Protein AF-A0A074XGQ3-F1 (afdb_monomer)

Secondary structure (DSSP, 8-state):
-------EEE---S-TTTTSHHHHHHHHHTTEEEPS-PPTT-GGG-GGGG-

Solvent-accessible surface area (backbone atoms only — not comparable to full-atom values): 3432 Å² total; per-residue (Å²): 133,85,77,80,81,72,70,45,75,46,80,63,71,71,52,68,70,67,69,30,70,69,43,52,49,51,36,56,77,68,55,41,46,65,60,80,82,50,66,75,96,48,63,92,77,42,74,72,79,79,110

Organism: NCBI:txid1043002

Foldseek 3Di:
DDDPPPAAEDEDAPDPVCVDPVNVVVCVVSSHDYDPDDDHPCVVVPVVVVD

pLDDT: mean 83.97, std 12.81, range [41.59, 95.69]

Nearest PDB structures (foldseek):
  8fnp-assembly1_G  TM=7.357E-01  e=1.159E+00  Homo sapiens
  1qs4-assembly1_B  TM=6.566E-01  e=7.589E-01  Human immunodeficiency virus 1
  6voy-assembly1_D  TM=6.100E-01  e=4.970E-01  Saccharolobus solfataricus P2
  5t3a-assembly1_A-2  TM=6.809E-01  e=1.243E+00  Visna-maedi virus
  3hpg-assembly2_F  TM=6.089E-01  e=1.334E+00  Visna/maedi virus EV1 KV1772

InterPro domains:
  IPR036397 Ribonuclease H superfamily [G3DSA:3.30.420.10] (9-51)
  IPR038717 Tc1-like transposase, DDE domain [PF13358] (13-51)

Sequence (51 aa):
MFREHTARLGSCDGASMHTSREARRLIRDLHMTILPDWPPSSPNLNPIENV

Mean predicted aligned error: 6.44 Å

Structure (mmCIF, N/CA/C/O backbone):
data_AF-A0A074XGQ3-F1
#
_entry.id   AF-A0A074XGQ3-F1
#
loop_
_atom_site.group_PDB
_atom_site.id
_atom_site.type_symbol
_atom_site.label_atom_id
_atom_site.label_alt_id
_atom_site.label_comp_id
_atom_site.label_asym_id
_atom_site.label_entity_id
_atom_site.label_seq_id
_atom_site.pdbx_PDB_ins_code
_atom_site.Cartn_x
_atom_site.Cartn_y
_atom_site.Cartn_z
_atom_site.occupancy
_atom_site.B_iso_or_equiv
_atom_site.auth_seq_id
_atom_site.auth_comp_id
_atom_site.auth_asym_id
_atom_site.auth_atom_id
_atom_site.pdbx_PDB_model_num
ATOM 1 N N . MET A 1 1 ? -11.137 -21.240 22.625 1.00 41.59 1 MET A N 1
ATOM 2 C CA . MET A 1 1 ? -10.785 -21.082 21.199 1.00 41.59 1 MET A CA 1
ATOM 3 C C . MET A 1 1 ? -10.146 -19.716 21.027 1.00 41.59 1 MET A C 1
ATOM 5 O O . MET A 1 1 ? -10.862 -18.726 20.960 1.00 41.59 1 MET A O 1
ATOM 9 N N . PHE A 1 2 ? -8.818 -19.645 21.052 1.00 44.59 2 PHE A N 1
ATOM 10 C CA . PHE A 1 2 ? -8.113 -18.407 20.737 1.00 44.59 2 PHE A CA 1
ATOM 11 C C . PHE A 1 2 ? -8.138 -18.255 19.216 1.00 44.59 2 PHE A C 1
ATOM 13 O O . PHE A 1 2 ? -7.521 -19.041 18.506 1.00 44.59 2 PHE A O 1
ATOM 20 N N . ARG A 1 3 ? -8.932 -17.309 18.707 1.00 51.81 3 ARG A N 1
ATOM 21 C CA . ARG A 1 3 ? -8.773 -16.848 17.328 1.00 51.81 3 ARG A CA 1
ATOM 22 C C . ARG A 1 3 ? -7.457 -16.088 17.295 1.00 51.81 3 ARG A C 1
ATOM 24 O O . ARG A 1 3 ? -7.365 -15.008 17.873 1.00 51.81 3 ARG A O 1
ATOM 31 N N . GLU A 1 4 ? -6.445 -16.670 16.670 1.00 56.78 4 GLU A N 1
ATOM 32 C CA . GLU A 1 4 ? -5.238 -15.943 16.306 1.00 56.78 4 GLU A CA 1
ATOM 33 C C . GLU A 1 4 ? -5.666 -14.799 15.381 1.00 56.78 4 GLU A C 1
ATOM 35 O O . GLU A 1 4 ? -6.040 -15.005 14.228 1.00 56.78 4 GLU A O 1
ATO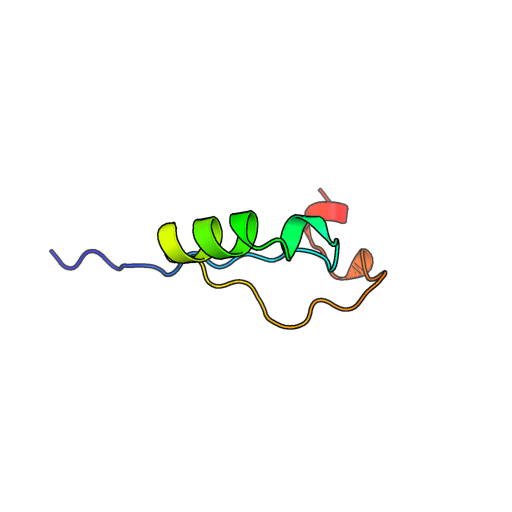M 40 N N . HIS A 1 5 ? -5.700 -13.577 15.911 1.00 56.94 5 HIS A N 1
ATOM 41 C CA . HIS A 1 5 ? -5.795 -12.375 15.096 1.00 56.94 5 HIS A CA 1
ATOM 42 C C . HIS A 1 5 ? -4.444 -12.207 14.392 1.00 56.94 5 HIS A C 1
ATOM 44 O O . HIS A 1 5 ? -3.599 -11.428 14.825 1.00 56.94 5 HIS A O 1
ATOM 50 N N . THR A 1 6 ? -4.202 -12.979 13.331 1.00 61.75 6 THR A N 1
ATOM 51 C CA . THR A 1 6 ? -3.057 -12.754 12.447 1.00 61.75 6 THR A CA 1
ATOM 52 C C . THR A 1 6 ? -3.244 -11.387 11.803 1.00 61.75 6 THR A C 1
ATOM 54 O O . THR A 1 6 ? -4.144 -11.205 10.976 1.00 61.75 6 THR A O 1
ATOM 57 N N . ALA A 1 7 ? -2.443 -10.408 12.223 1.00 68.06 7 ALA A N 1
ATOM 58 C CA . ALA A 1 7 ? -2.424 -9.088 11.612 1.00 68.06 7 ALA A CA 1
ATOM 59 C C . ALA A 1 7 ? -2.208 -9.237 10.098 1.00 68.06 7 ALA A C 1
ATOM 61 O O . ALA A 1 7 ? -1.294 -9.936 9.656 1.00 68.06 7 ALA A O 1
ATOM 62 N N . ARG A 1 8 ? -3.072 -8.611 9.296 1.00 80.69 8 ARG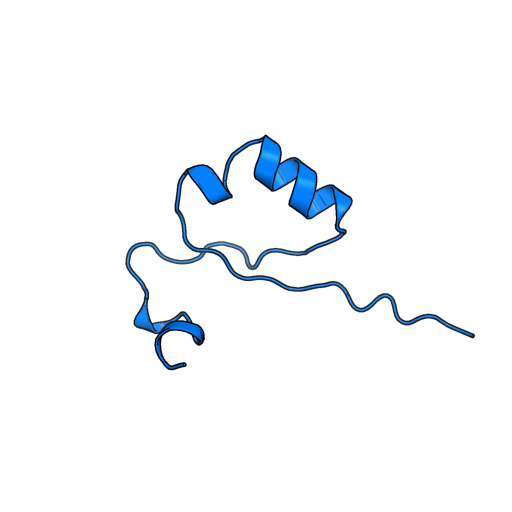 A N 1
ATOM 63 C CA . ARG A 1 8 ? -2.942 -8.627 7.837 1.00 80.69 8 ARG A CA 1
ATOM 64 C C . ARG A 1 8 ? -1.846 -7.640 7.446 1.00 80.69 8 ARG A C 1
ATOM 66 O O . ARG A 1 8 ? -2.006 -6.438 7.641 1.00 80.69 8 ARG A O 1
ATOM 73 N N . LEU A 1 9 ? -0.742 -8.160 6.921 1.00 82.50 9 LEU A N 1
ATOM 74 C CA . LEU A 1 9 ? 0.373 -7.371 6.398 1.00 82.50 9 LEU A CA 1
ATOM 75 C C . LEU A 1 9 ? 0.156 -7.091 4.908 1.00 82.50 9 LEU A C 1
ATOM 77 O O . LEU A 1 9 ? -0.232 -7.991 4.164 1.00 82.50 9 LEU A O 1
ATOM 81 N N . GLY A 1 10 ? 0.402 -5.855 4.480 1.00 83.88 10 GLY A N 1
ATOM 82 C CA . GLY A 1 10 ? 0.349 -5.453 3.074 1.00 83.88 10 GL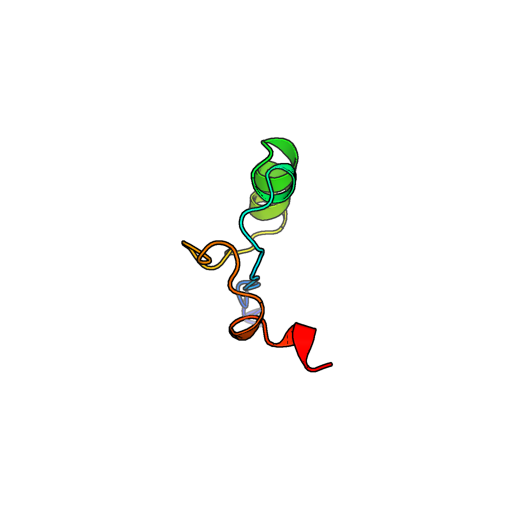Y A CA 1
ATOM 83 C C . GLY A 1 10 ? 1.536 -4.579 2.673 1.00 83.88 10 GLY A C 1
ATOM 84 O O . GLY A 1 10 ? 2.139 -3.914 3.515 1.00 83.88 10 GLY A O 1
ATOM 85 N N . SER A 1 11 ? 1.855 -4.564 1.381 1.00 85.38 11 SER A N 1
ATOM 86 C CA . SER A 1 11 ? 2.793 -3.629 0.752 1.00 85.38 11 SER A CA 1
ATOM 87 C C . SER A 1 11 ? 2.069 -2.821 -0.323 1.00 85.38 11 SER A C 1
ATOM 89 O O . SER A 1 11 ? 1.236 -3.353 -1.058 1.00 85.38 11 SER A O 1
ATOM 91 N N . CYS A 1 12 ? 2.380 -1.531 -0.412 1.00 85.12 12 CYS A N 1
ATOM 92 C CA . CYS A 1 12 ? 1.930 -0.649 -1.485 1.00 85.12 12 CYS A CA 1
ATOM 93 C C . CYS A 1 12 ? 3.102 0.237 -1.903 1.00 85.12 12 CYS A C 1
ATOM 95 O O . CYS A 1 12 ? 3.972 0.538 -1.085 1.00 85.12 12 CYS A O 1
ATOM 97 N N . ASP A 1 13 ? 3.110 0.667 -3.160 1.00 86.44 13 ASP A N 1
ATOM 98 C CA . ASP A 1 13 ? 4.054 1.677 -3.622 1.00 86.44 13 ASP A CA 1
ATOM 99 C C . ASP A 1 13 ? 3.717 3.076 -3.058 1.00 86.44 13 ASP A C 1
ATOM 101 O O . ASP A 1 13 ? 2.729 3.288 -2.346 1.00 86.44 13 ASP A O 1
ATOM 105 N N . GLY A 1 14 ? 4.547 4.060 -3.402 1.00 84.75 14 GLY A N 1
ATOM 106 C CA . GLY A 1 14 ? 4.380 5.451 -2.983 1.00 84.75 14 GLY A CA 1
ATOM 107 C C . GLY A 1 14 ? 3.323 6.256 -3.753 1.00 84.75 14 GLY A C 1
ATOM 108 O O . GLY A 1 14 ? 3.348 7.485 -3.664 1.00 84.75 14 GLY A O 1
ATOM 109 N N . ALA A 1 15 ? 2.428 5.637 -4.534 1.00 88.31 15 ALA A N 1
ATOM 110 C CA . ALA A 1 15 ? 1.436 6.387 -5.303 1.00 88.31 15 ALA A CA 1
ATOM 111 C C . ALA A 1 15 ? 0.517 7.226 -4.392 1.00 88.31 15 ALA A C 1
ATOM 113 O O . ALA A 1 15 ? 0.084 6.803 -3.315 1.00 88.31 15 ALA A O 1
ATOM 114 N N . SER A 1 16 ? 0.168 8.437 -4.840 1.00 89.31 16 SER A N 1
ATOM 115 C CA . SER A 1 16 ? -0.614 9.395 -4.041 1.00 89.31 16 SER A CA 1
ATOM 116 C C . SER A 1 16 ? -1.988 8.854 -3.621 1.00 89.31 16 SER A C 1
ATOM 118 O O . SER A 1 16 ? -2.469 9.155 -2.530 1.00 89.31 16 SER A O 1
ATOM 120 N N . MET A 1 17 ? -2.601 7.990 -4.435 1.00 90.25 17 MET A N 1
ATOM 121 C CA . MET A 1 17 ? -3.874 7.341 -4.104 1.00 90.25 17 MET A CA 1
ATOM 122 C C . MET A 1 17 ? -3.772 6.376 -2.912 1.00 90.25 17 MET A C 1
ATOM 124 O O . MET A 1 17 ? -4.688 6.340 -2.086 1.00 90.25 17 MET A O 1
ATOM 128 N N . HIS A 1 18 ? -2.646 5.669 -2.756 1.00 89.00 18 HIS A N 1
ATOM 129 C CA . HIS A 1 18 ? -2.401 4.746 -1.638 1.00 89.00 18 HIS A CA 1
ATOM 130 C C . HIS A 1 18 ? -2.162 5.477 -0.312 1.00 89.00 18 HIS A C 1
ATOM 132 O O . HIS A 1 18 ? -2.383 4.923 0.763 1.00 89.00 18 HIS A O 1
ATOM 138 N N . THR A 1 19 ? -1.773 6.752 -0.373 1.00 87.44 19 THR A N 1
ATOM 139 C CA . THR A 1 19 ? -1.551 7.599 0.806 1.00 87.44 19 THR A CA 1
ATOM 140 C C . THR A 1 19 ? -2.703 8.563 1.095 1.00 87.44 19 THR A C 1
ATOM 142 O O . THR A 1 19 ? -2.629 9.315 2.074 1.00 87.44 19 THR A O 1
ATOM 145 N N . SER A 1 20 ? -3.783 8.509 0.305 1.00 92.94 20 SER A N 1
ATOM 146 C CA . SER A 1 20 ? -4.998 9.300 0.516 1.00 92.94 20 SER A CA 1
ATOM 147 C C . SER A 1 20 ? -5.605 9.062 1.902 1.00 92.94 20 SER A C 1
ATOM 149 O O . SER A 1 20 ? -5.428 8.016 2.536 1.00 92.94 20 SER A O 1
ATOM 151 N N . ARG A 1 21 ? -6.351 10.049 2.404 1.00 94.56 21 ARG A N 1
ATOM 152 C CA . ARG A 1 21 ? -6.998 9.963 3.721 1.00 94.56 21 ARG A CA 1
ATOM 153 C C . ARG A 1 21 ? -7.977 8.793 3.782 1.00 94.56 21 ARG A C 1
ATOM 155 O O . ARG A 1 21 ? -8.079 8.125 4.807 1.00 94.56 21 ARG A O 1
ATOM 162 N N . GLU A 1 22 ? -8.698 8.568 2.697 1.00 95.69 22 GLU A N 1
ATOM 163 C CA . GLU A 1 22 ? -9.694 7.522 2.537 1.00 95.69 22 GLU A CA 1
ATOM 164 C C . GLU A 1 22 ? -9.024 6.140 2.545 1.00 95.69 22 GLU A C 1
ATOM 166 O O . GLU A 1 22 ? -9.459 5.270 3.300 1.00 95.69 22 GLU A O 1
ATOM 171 N N . ALA A 1 23 ? -7.900 5.973 1.835 1.00 92.44 23 ALA A N 1
ATOM 172 C CA . ALA A 1 23 ? -7.102 4.747 1.891 1.00 92.44 23 ALA A CA 1
ATOM 173 C C . ALA A 1 23 ? -6.577 4.467 3.310 1.00 92.44 23 ALA A C 1
ATOM 175 O O . ALA A 1 23 ? -6.748 3.366 3.830 1.00 92.44 23 ALA A O 1
ATOM 176 N N . ARG A 1 24 ? -6.024 5.480 3.995 1.00 90.88 24 ARG A N 1
ATOM 177 C CA . ARG A 1 24 ? -5.549 5.345 5.387 1.00 90.88 24 ARG A CA 1
ATOM 178 C C . ARG A 1 24 ? -6.661 4.949 6.360 1.00 90.88 24 ARG A C 1
ATOM 180 O O . ARG A 1 24 ? -6.418 4.170 7.280 1.00 90.88 24 ARG A O 1
ATOM 187 N N . ARG A 1 25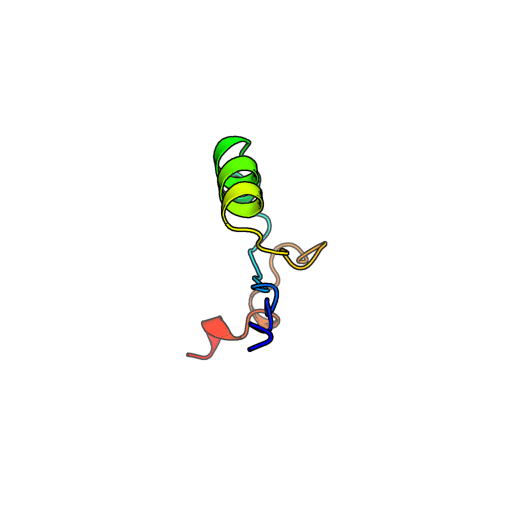 ? -7.877 5.480 6.175 1.00 94.94 25 ARG A N 1
ATOM 188 C CA . ARG A 1 25 ? -9.052 5.086 6.970 1.00 94.94 25 ARG A CA 1
ATOM 189 C C . ARG A 1 25 ? -9.386 3.616 6.745 1.00 94.94 25 ARG A C 1
ATOM 191 O O . ARG A 1 25 ? -9.490 2.887 7.722 1.00 94.94 25 ARG A O 1
ATOM 198 N N . LEU A 1 26 ? -9.464 3.182 5.488 1.00 92.75 26 LEU A N 1
ATOM 199 C CA . LEU A 1 26 ? -9.766 1.792 5.152 1.00 92.75 26 LEU A CA 1
ATOM 200 C C . LEU A 1 26 ? -8.727 0.820 5.729 1.00 92.75 26 LEU A C 1
ATOM 202 O O . LEU A 1 26 ? -9.104 -0.172 6.342 1.00 92.75 26 LEU A O 1
ATOM 206 N N . ILE A 1 27 ? -7.432 1.123 5.594 1.00 91.31 27 ILE A N 1
ATOM 207 C CA . ILE A 1 27 ? -6.335 0.311 6.152 1.00 91.31 27 ILE A CA 1
ATOM 208 C C . ILE A 1 27 ? -6.513 0.109 7.662 1.00 91.31 27 ILE A C 1
ATOM 210 O O . ILE A 1 27 ? -6.429 -1.016 8.158 1.00 91.31 27 ILE A O 1
ATOM 214 N N . ARG A 1 28 ? -6.803 1.196 8.388 1.00 90.25 28 ARG A N 1
ATOM 215 C CA . ARG A 1 28 ? -7.043 1.153 9.833 1.00 90.25 28 ARG A CA 1
ATOM 216 C C . ARG A 1 28 ? -8.287 0.333 10.170 1.00 90.25 28 ARG A C 1
ATOM 218 O O . ARG A 1 28 ? -8.229 -0.503 11.065 1.00 90.25 28 ARG A O 1
ATOM 225 N N . ASP A 1 29 ? -9.391 0.557 9.465 1.00 93.44 29 ASP A N 1
ATOM 226 C CA . ASP A 1 29 ? -10.662 -0.124 9.727 1.00 93.44 29 ASP A CA 1
ATOM 227 C C . ASP A 1 29 ? -10.546 -1.641 9.444 1.00 93.44 29 ASP A C 1
ATOM 229 O O . ASP A 1 29 ? -11.122 -2.468 10.156 1.00 93.44 29 ASP A O 1
ATOM 233 N N . LEU A 1 30 ? -9.707 -2.029 8.475 1.00 91.56 30 LEU A N 1
ATOM 234 C CA . LEU A 1 30 ? -9.358 -3.421 8.169 1.00 91.56 30 LEU A CA 1
ATOM 235 C C . LEU A 1 30 ? -8.314 -4.037 9.115 1.00 91.56 30 LEU A C 1
ATOM 237 O O . LEU A 1 30 ? -7.988 -5.215 8.953 1.00 91.56 30 LEU A O 1
ATOM 241 N N . HIS A 1 31 ? -7.800 -3.280 10.091 1.00 90.94 31 HIS A N 1
ATOM 242 C CA . HIS A 1 31 ? -6.730 -3.710 10.999 1.00 90.94 31 HIS A CA 1
ATOM 243 C C . HIS A 1 31 ? -5.501 -4.243 10.238 1.00 90.94 31 HIS A C 1
ATOM 245 O O . HIS A 1 31 ? -4.888 -5.242 10.624 1.00 90.94 31 HIS A O 1
ATOM 251 N N . MET A 1 32 ? -5.178 -3.592 9.115 1.00 90.19 32 MET A N 1
ATOM 252 C CA . MET A 1 32 ? -4.021 -3.926 8.292 1.00 90.19 32 MET A CA 1
ATOM 253 C C . MET A 1 32 ? -2.807 -3.108 8.718 1.00 90.19 32 MET A C 1
ATOM 255 O O . MET A 1 32 ? -2.902 -1.905 8.964 1.00 90.19 32 MET A O 1
ATOM 259 N N . THR A 1 33 ? -1.650 -3.759 8.729 1.00 89.56 33 TH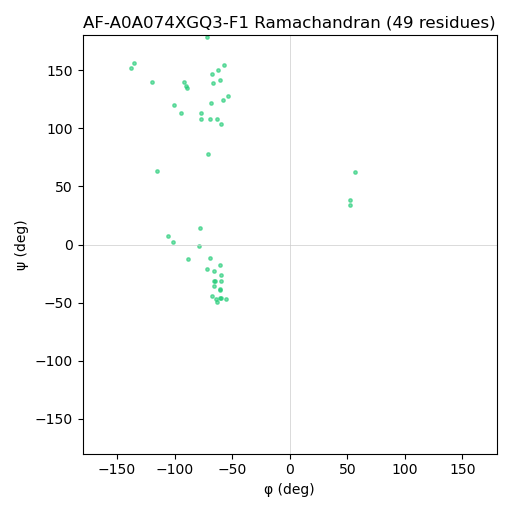R A N 1
ATOM 260 C CA . THR A 1 33 ? -0.355 -3.094 8.856 1.00 89.56 33 THR A CA 1
ATOM 261 C C . THR A 1 33 ? 0.263 -2.998 7.469 1.00 89.56 33 THR A C 1
ATOM 263 O O . THR A 1 33 ? 0.496 -4.019 6.822 1.00 89.56 33 THR A O 1
ATOM 266 N N . ILE A 1 34 ? 0.529 -1.779 7.006 1.00 88.69 34 ILE A N 1
ATOM 267 C CA . ILE A 1 34 ? 1.280 -1.553 5.769 1.00 88.69 34 ILE A CA 1
ATOM 268 C C . ILE A 1 34 ? 2.764 -1.482 6.108 1.00 88.69 34 ILE A C 1
ATOM 270 O O . ILE A 1 34 ? 3.139 -0.824 7.081 1.00 88.69 34 ILE A O 1
ATOM 274 N N . LEU A 1 35 ? 3.594 -2.172 5.325 1.00 85.81 35 LEU A N 1
ATOM 275 C CA . LEU A 1 35 ? 5.044 -2.081 5.457 1.00 85.81 35 LEU A CA 1
ATOM 276 C C . LEU A 1 35 ? 5.483 -0.616 5.282 1.00 85.81 35 LEU A C 1
ATOM 278 O O . LEU A 1 35 ? 5.126 0.001 4.275 1.00 85.81 35 LEU A O 1
ATOM 282 N N . PRO A 1 36 ? 6.204 -0.040 6.261 1.00 75.19 36 PRO A N 1
ATOM 283 C CA . PRO A 1 36 ? 6.65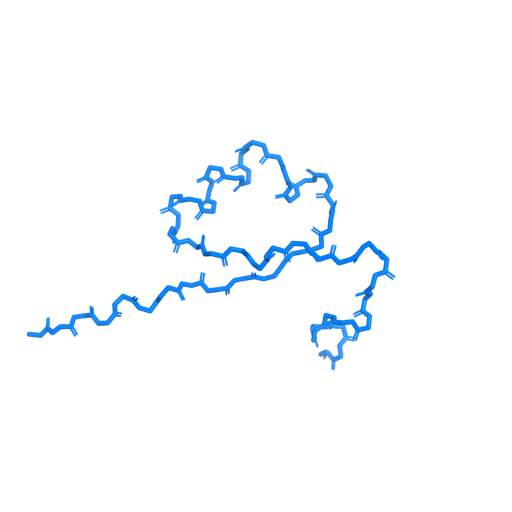1 1.341 6.173 1.00 75.19 36 PRO A CA 1
ATOM 284 C C . PRO A 1 36 ? 7.694 1.509 5.059 1.00 75.19 36 PRO A C 1
ATOM 286 O O . PRO A 1 36 ? 8.494 0.609 4.813 1.00 75.19 36 PRO A O 1
ATOM 289 N N . ASP A 1 37 ? 7.677 2.682 4.423 1.00 75.75 37 ASP A N 1
ATOM 290 C CA . ASP A 1 37 ? 8.724 3.197 3.532 1.00 75.75 37 ASP A CA 1
ATOM 291 C C . ASP A 1 37 ? 9.094 2.310 2.329 1.00 75.75 37 ASP A C 1
ATOM 293 O O . ASP A 1 37 ? 10.243 1.900 2.156 1.00 75.75 37 ASP A O 1
ATOM 297 N N . TRP A 1 38 ? 8.131 2.072 1.429 1.00 86.38 38 TRP A N 1
ATOM 298 C CA . TRP A 1 38 ? 8.441 1.497 0.117 1.00 86.38 38 TRP A CA 1
ATOM 299 C C . TRP A 1 38 ? 9.238 2.497 -0.739 1.00 86.38 38 TRP A C 1
ATOM 301 O O . TRP A 1 38 ? 8.748 3.605 -0.990 1.00 86.38 38 TRP A O 1
ATOM 311 N N . PRO A 1 39 ? 10.448 2.149 -1.214 1.00 90.12 39 PRO A N 1
ATOM 312 C CA . PRO A 1 39 ? 11.265 3.089 -1.965 1.00 90.12 39 PRO A CA 1
ATOM 313 C C . PRO A 1 39 ? 10.618 3.424 -3.321 1.00 90.12 39 PRO A C 1
ATOM 315 O O . PRO A 1 39 ? 10.077 2.539 -3.998 1.00 90.12 39 PRO A O 1
ATOM 318 N N . PRO A 1 40 ? 10.656 4.701 -3.746 1.00 88.62 40 PRO A N 1
ATOM 319 C CA . PRO A 1 40 ? 10.076 5.11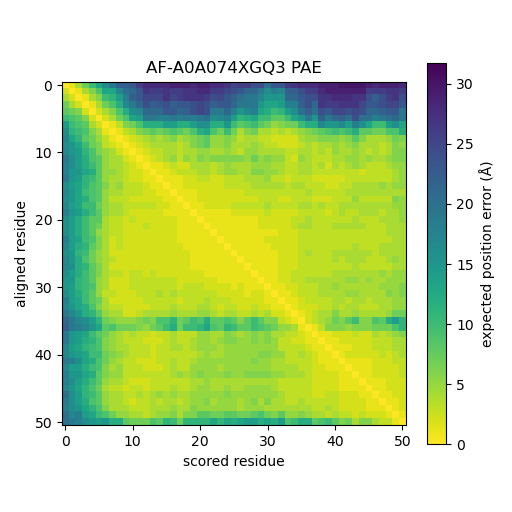0 -5.018 1.00 88.62 40 PRO A CA 1
ATOM 320 C C . PRO A 1 40 ? 10.774 4.401 -6.184 1.00 88.62 40 PRO A C 1
ATOM 322 O O . PRO A 1 40 ? 11.957 4.065 -6.109 1.00 88.62 40 PRO A O 1
ATOM 325 N N . SER A 1 41 ? 10.030 4.172 -7.270 1.00 89.81 41 SER A N 1
ATOM 326 C CA . SER A 1 41 ? 10.547 3.578 -8.513 1.00 89.81 41 SER A CA 1
ATOM 327 C C . SER A 1 41 ? 11.299 2.253 -8.320 1.00 89.81 41 SER A C 1
ATOM 329 O O . SER A 1 41 ? 12.255 1.976 -9.039 1.00 89.81 41 SER A O 1
ATOM 331 N N . SER A 1 42 ? 10.875 1.434 -7.353 1.00 91.19 42 SER A N 1
ATOM 332 C CA . SER A 1 42 ? 11.523 0.160 -7.007 1.00 91.19 42 SER A CA 1
ATOM 333 C C . SER A 1 42 ? 10.615 -1.051 -7.285 1.00 91.19 42 SER A C 1
ATOM 335 O O . SER A 1 42 ? 10.229 -1.756 -6.347 1.00 91.19 42 SER A O 1
ATOM 337 N N . PRO A 1 43 ? 10.234 -1.309 -8.555 1.00 89.81 43 PRO A N 1
ATOM 338 C CA . PRO A 1 43 ? 9.377 -2.444 -8.909 1.00 89.81 43 PRO A CA 1
ATOM 339 C C . PRO A 1 43 ? 10.075 -3.785 -8.648 1.00 89.81 43 PRO A C 1
ATOM 341 O O . PRO A 1 43 ? 9.447 -4.746 -8.229 1.00 89.81 43 PRO A O 1
ATOM 344 N N . ASN A 1 44 ? 11.403 -3.839 -8.775 1.00 92.38 44 ASN A N 1
ATOM 345 C CA . ASN A 1 44 ? 12.203 -5.038 -8.515 1.00 92.38 44 ASN A CA 1
ATOM 346 C C . ASN A 1 44 ? 12.098 -5.562 -7.068 1.00 92.38 44 ASN A C 1
ATOM 348 O O . ASN A 1 44 ? 12.479 -6.701 -6.812 1.00 92.38 44 ASN A O 1
ATOM 352 N N . LEU A 1 45 ? 11.629 -4.741 -6.123 1.00 89.25 45 LEU A N 1
ATOM 353 C CA . LEU A 1 45 ? 11.399 -5.153 -4.736 1.00 89.25 45 LEU A CA 1
ATOM 354 C C . LEU A 1 45 ? 9.998 -5.726 -4.513 1.00 89.25 45 LEU A C 1
ATOM 356 O O . LEU A 1 45 ? 9.741 -6.289 -3.451 1.00 89.25 45 LEU A O 1
ATOM 360 N N . ASN A 1 46 ? 9.084 -5.560 -5.471 1.00 89.75 46 ASN A N 1
ATOM 361 C CA . ASN A 1 46 ? 7.694 -5.960 -5.337 1.00 89.75 46 ASN A CA 1
ATOM 362 C C . ASN A 1 46 ? 7.519 -7.369 -5.926 1.00 89.75 46 ASN A C 1
ATOM 364 O O . ASN A 1 46 ? 7.654 -7.541 -7.137 1.00 89.75 46 ASN A O 1
ATOM 368 N N . PRO A 1 47 ? 7.214 -8.397 -5.109 1.00 88.50 47 PRO A N 1
ATOM 369 C CA . PRO A 1 47 ? 7.132 -9.771 -5.600 1.00 88.50 47 PRO A CA 1
ATOM 370 C C . PRO A 1 47 ? 6.083 -9.974 -6.698 1.00 88.50 47 PRO A C 1
ATOM 372 O O . PRO A 1 47 ? 6.247 -10.874 -7.516 1.00 88.50 47 PRO A O 1
ATOM 375 N N . ILE A 1 48 ? 5.036 -9.138 -6.735 1.00 90.81 48 ILE A N 1
ATOM 376 C CA . ILE A 1 48 ? 3.956 -9.241 -7.727 1.00 90.81 48 ILE A CA 1
ATOM 377 C C . ILE A 1 48 ? 4.425 -8.955 -9.157 1.00 90.81 48 ILE A C 1
ATOM 379 O O . ILE A 1 48 ? 3.809 -9.445 -10.090 1.00 90.81 48 ILE A O 1
ATOM 383 N N . GLU A 1 49 ? 5.526 -8.223 -9.345 1.00 90.19 49 GLU A N 1
ATOM 384 C CA . GLU A 1 49 ? 6.049 -7.914 -10.685 1.00 90.19 49 GLU 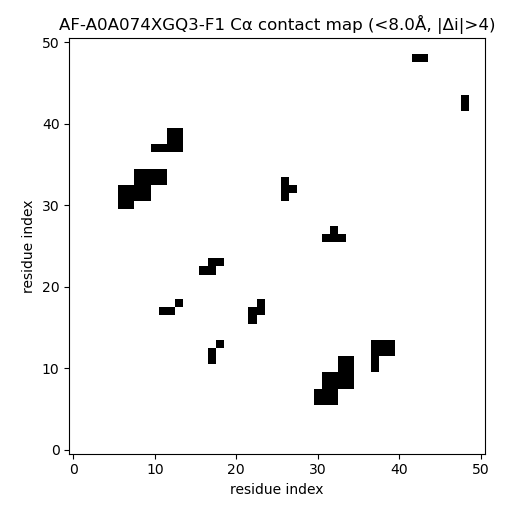A CA 1
ATOM 385 C C . GLU A 1 49 ? 6.627 -9.156 -11.387 1.00 90.19 49 GLU A C 1
ATOM 387 O O . GLU A 1 49 ? 6.919 -9.114 -12.579 1.00 90.19 49 GLU A O 1
ATOM 392 N N . ASN A 1 50 ? 6.815 -10.259 -10.650 1.00 88.94 50 ASN A N 1
ATOM 393 C CA . ASN A 1 50 ? 7.316 -11.535 -11.166 1.00 88.94 50 ASN A CA 1
ATOM 394 C C . ASN A 1 50 ? 6.220 -12.615 -11.289 1.00 88.94 50 ASN A C 1
ATOM 396 O O . ASN A 1 50 ? 6.557 -13.780 -11.510 1.00 88.94 50 ASN A O 1
ATOM 400 N N . VAL A 1 51 ? 4.946 -12.258 -11.080 1.00 85.31 51 VAL A N 1
ATOM 401 C CA . VAL A 1 51 ? 3.775 -13.153 -11.191 1.00 85.31 51 VAL A CA 1
ATOM 402 C C . VAL A 1 51 ? 3.126 -12.987 -12.558 1.00 85.31 51 VAL A C 1
ATOM 404 O O . VAL A 1 51 ? 2.814 -14.031 -13.173 1.00 85.31 51 VAL A O 1
#

Radius of gyration: 13.27 Å; Cα co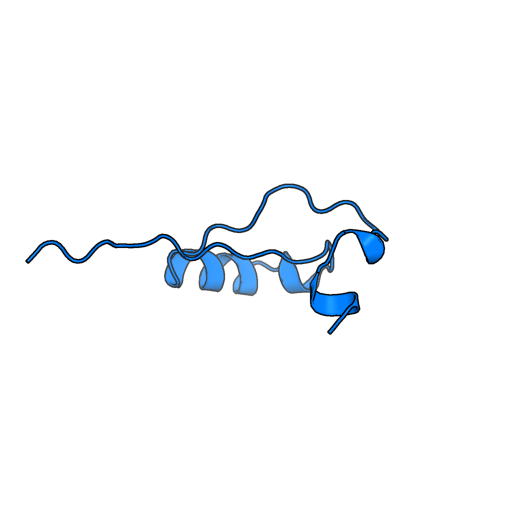ntacts (8 Å, |Δi|>4): 39; chains: 1; bounding box: 23×31×32 Å